Protein AF-A0A7K5R8Q4-F1 (afdb_monomer_lite)

Foldseek 3Di:
DPDPVVVVVVVVVVPPPPPQDPVRPCVVVCVVVVVVVVVVVCVVCVVVVVVVDPCPVDDPDDVVLVVCLVDPCNVVSVVVVVCCCVPPVVVVVD

pLDDT: mean 86.23, std 15.94, range [53.03, 98.69]

Secondary structure (DSSP, 8-state):
--SHHHHHHHHHHTTS-----GGGTTHHHHHHHHHHHHHHHHHHHHHHHHHH---TT--SS-HHHHHHHHSTTHHHHHHHHHHHIIIIIHHHH-

Structure (mmCIF, N/CA/C/O backbone):
data_AF-A0A7K5R8Q4-F1
#
_entry.id   AF-A0A7K5R8Q4-F1
#
loop_
_atom_site.group_PDB
_atom_site.id
_atom_site.type_symbol
_atom_site.label_atom_id
_atom_site.label_alt_id
_atom_site.label_comp_id
_atom_site.label_asym_id
_atom_site.label_entity_id
_atom_site.label_seq_id
_atom_site.pdbx_PDB_ins_code
_atom_site.Cartn_x
_atom_site.Cartn_y
_atom_site.Cartn_z
_atom_site.occupancy
_atom_site.B_iso_or_equiv
_atom_site.auth_seq_id
_atom_site.auth_comp_id
_atom_site.auth_asym_id
_atom_site.auth_atom_id
_atom_site.pdbx_PDB_model_num
ATOM 1 N N . ARG A 1 1 ? 41.634 9.058 -30.202 1.00 54.84 1 ARG A N 1
ATOM 2 C CA . ARG A 1 1 ? 41.532 7.585 -30.380 1.00 54.84 1 ARG A CA 1
ATOM 3 C C . ARG A 1 1 ? 41.702 6.949 -29.000 1.00 54.84 1 ARG A C 1
ATOM 5 O O . ARG A 1 1 ? 42.804 7.039 -28.489 1.00 54.84 1 ARG A O 1
ATOM 12 N N . GLY A 1 2 ? 40.649 6.409 -28.366 1.00 59.75 2 GLY A N 1
ATOM 13 C CA . GLY A 1 2 ? 40.830 5.659 -27.105 1.00 59.75 2 GLY A CA 1
ATOM 14 C C . GLY A 1 2 ? 39.627 5.468 -26.166 1.00 59.75 2 GLY A C 1
ATOM 15 O O . GLY A 1 2 ? 39.713 4.625 -25.287 1.00 59.75 2 GLY A O 1
ATOM 16 N N . THR A 1 3 ? 38.503 6.175 -26.325 1.00 54.34 3 THR A N 1
ATOM 17 C CA . THR A 1 3 ? 37.385 6.116 -25.348 1.00 54.34 3 THR A CA 1
ATOM 18 C C . THR A 1 3 ? 36.259 5.138 -25.702 1.00 54.34 3 THR A C 1
ATOM 20 O O . THR A 1 3 ? 35.412 4.855 -24.863 1.00 54.34 3 THR A O 1
ATOM 23 N N . ALA A 1 4 ? 36.246 4.582 -26.917 1.00 57.00 4 ALA A N 1
ATOM 24 C CA . ALA A 1 4 ? 35.179 3.680 -27.363 1.00 57.00 4 ALA A CA 1
ATOM 25 C C . ALA A 1 4 ? 35.245 2.281 -26.714 1.00 57.00 4 ALA A C 1
ATOM 27 O O . ALA A 1 4 ? 34.219 1.639 -26.514 1.00 57.00 4 ALA A O 1
ATOM 28 N N . VAL A 1 5 ? 36.447 1.822 -26.353 1.00 59.47 5 VAL A N 1
ATOM 29 C CA . VAL A 1 5 ? 36.689 0.489 -25.777 1.00 59.47 5 VAL A CA 1
ATOM 30 C C . VAL A 1 5 ? 36.095 0.322 -24.366 1.00 59.47 5 VAL A C 1
ATOM 32 O O . VAL A 1 5 ? 35.395 -0.667 -24.155 1.00 59.47 5 VAL A O 1
ATOM 35 N N . PRO A 1 6 ? 36.282 1.254 -23.404 1.00 58.41 6 PRO A N 1
ATOM 36 C CA . PRO A 1 6 ? 35.710 1.091 -22.062 1.00 58.41 6 PRO A CA 1
ATOM 37 C C . PRO A 1 6 ? 34.175 1.165 -22.041 1.00 58.41 6 PRO A C 1
ATOM 39 O O . PRO A 1 6 ? 33.545 0.472 -21.248 1.00 58.41 6 PRO A O 1
ATOM 42 N N . ILE A 1 7 ? 33.563 1.946 -22.940 1.00 61.91 7 ILE A N 1
ATOM 43 C CA . ILE A 1 7 ? 32.097 2.050 -23.052 1.00 61.91 7 ILE A CA 1
ATOM 44 C C . ILE A 1 7 ? 31.502 0.744 -23.598 1.00 61.91 7 ILE A C 1
ATOM 46 O O . ILE A 1 7 ? 30.495 0.258 -23.087 1.00 61.91 7 ILE A O 1
ATOM 50 N N . LEU A 1 8 ? 32.156 0.134 -24.590 1.00 58.78 8 LEU A N 1
ATOM 51 C CA . LEU A 1 8 ? 31.733 -1.147 -25.153 1.00 58.78 8 LEU A CA 1
ATOM 52 C C . LEU A 1 8 ? 31.855 -2.293 -24.131 1.00 58.78 8 LEU A C 1
ATOM 54 O O . LEU A 1 8 ? 31.003 -3.175 -24.095 1.00 58.78 8 LEU A O 1
ATOM 58 N N . LEU A 1 9 ? 32.869 -2.256 -23.260 1.00 57.59 9 LEU A N 1
ATOM 59 C CA . LEU A 1 9 ? 33.074 -3.264 -22.214 1.00 57.59 9 LEU A CA 1
ATOM 60 C C . LEU A 1 9 ? 32.007 -3.193 -21.103 1.00 57.59 9 LEU A C 1
ATOM 62 O O . LEU A 1 9 ? 31.548 -4.228 -20.625 1.00 57.59 9 LEU A O 1
ATOM 66 N N . LEU A 1 10 ? 31.568 -1.984 -20.732 1.00 60.12 10 LEU A N 1
ATOM 67 C CA . LEU A 1 10 ? 30.481 -1.765 -19.765 1.00 60.12 10 LEU A CA 1
ATOM 68 C C . LEU A 1 10 ? 29.121 -2.233 -20.304 1.00 60.12 10 LEU A C 1
ATOM 70 O O . LEU A 1 10 ? 28.337 -2.825 -19.565 1.00 60.12 10 LEU A O 1
ATOM 74 N N . LEU A 1 11 ? 28.861 -2.021 -21.598 1.00 58.72 11 LEU A N 1
ATOM 75 C CA . LEU A 1 11 ? 27.641 -2.497 -22.259 1.00 58.72 11 LEU A CA 1
ATOM 76 C C . LEU A 1 11 ? 27.586 -4.029 -22.343 1.00 58.72 11 LEU A C 1
ATOM 78 O O . LEU A 1 11 ? 26.513 -4.608 -22.198 1.00 58.72 11 LEU A O 1
ATOM 82 N N . LEU A 1 12 ? 28.731 -4.695 -22.518 1.00 53.88 12 LEU A N 1
ATOM 83 C CA . LEU A 1 12 ? 28.806 -6.159 -22.551 1.00 53.88 12 LEU A CA 1
ATOM 84 C C . LEU A 1 12 ? 28.588 -6.788 -21.162 1.00 53.88 12 LEU A C 1
ATOM 86 O O . LEU A 1 12 ? 27.904 -7.807 -21.067 1.00 53.88 12 LEU A O 1
ATOM 90 N N . LEU A 1 13 ? 29.071 -6.161 -20.080 1.00 53.56 13 LEU A N 1
ATOM 91 C CA . LEU A 1 13 ? 28.817 -6.624 -18.704 1.00 53.56 13 LEU A CA 1
ATOM 92 C C . LEU A 1 13 ? 27.341 -6.508 -18.281 1.00 53.56 13 LEU A C 1
ATOM 94 O O . LEU A 1 13 ? 26.892 -7.276 -17.433 1.00 53.56 13 LEU A O 1
ATOM 98 N N . GLY A 1 14 ? 26.576 -5.589 -18.879 1.00 53.03 14 GLY A N 1
ATOM 99 C CA . GLY A 1 14 ? 25.150 -5.392 -18.589 1.00 53.03 14 GLY A CA 1
ATOM 100 C C . GLY A 1 14 ? 24.208 -6.435 -19.204 1.00 53.03 14 GLY A C 1
ATOM 101 O O . GLY A 1 14 ? 23.005 -6.370 -18.970 1.00 53.03 14 GLY A O 1
ATOM 102 N N . THR A 1 15 ? 24.729 -7.383 -19.993 1.00 53.47 15 THR A N 1
ATOM 103 C CA . THR A 1 15 ? 23.924 -8.385 -20.722 1.00 53.47 15 THR A CA 1
ATOM 104 C C . THR A 1 15 ? 24.070 -9.809 -20.198 1.00 53.47 15 THR A C 1
ATOM 106 O O . THR A 1 15 ? 23.501 -10.733 -20.780 1.00 53.47 15 THR A O 1
ATOM 109 N N . ALA A 1 16 ? 24.789 -10.017 -19.088 1.00 54.56 16 ALA A N 1
ATOM 110 C CA . ALA A 1 16 ? 24.720 -11.300 -18.404 1.00 54.56 16 ALA A CA 1
ATOM 111 C C . ALA A 1 16 ? 23.263 -11.500 -17.954 1.00 54.56 16 ALA A C 1
ATOM 113 O O . ALA A 1 16 ? 22.769 -10.679 -17.176 1.00 54.56 16 ALA A O 1
ATOM 114 N N . PRO A 1 17 ? 22.546 -12.535 -18.438 1.00 57.88 17 PRO A N 1
ATOM 115 C CA . PRO A 1 17 ? 21.209 -12.801 -17.946 1.00 57.88 17 PRO A CA 1
ATOM 116 C C . PRO A 1 17 ? 21.350 -12.995 -16.443 1.00 57.88 17 PRO A C 1
ATOM 118 O O . PRO A 1 17 ? 22.100 -13.872 -16.002 1.00 57.88 17 PRO A O 1
ATOM 121 N N . ALA A 1 18 ? 20.688 -12.139 -15.659 1.00 61.69 18 ALA A N 1
ATOM 122 C CA . ALA A 1 18 ? 20.549 -12.362 -14.233 1.00 61.69 18 ALA A CA 1
ATOM 123 C C . ALA A 1 18 ? 20.065 -13.804 -14.096 1.00 61.69 18 ALA A C 1
ATOM 125 O O . ALA A 1 18 ? 19.006 -14.153 -14.621 1.00 61.69 18 ALA A O 1
ATOM 126 N N . ARG A 1 19 ? 20.913 -14.676 -13.540 1.00 61.31 19 ARG A N 1
ATOM 127 C CA . ARG A 1 19 ? 20.638 -16.108 -13.502 1.00 61.31 19 ARG A CA 1
ATOM 128 C C . ARG A 1 19 ? 19.426 -16.264 -12.601 1.00 61.31 19 ARG A C 1
ATOM 130 O O . ARG A 1 19 ? 19.563 -16.169 -11.385 1.00 61.31 19 ARG A O 1
ATOM 137 N N . ALA A 1 20 ? 18.249 -16.386 -13.215 1.00 63.09 20 ALA A N 1
ATOM 138 C CA . ALA A 1 20 ? 16.993 -16.454 -12.497 1.00 63.09 20 ALA A CA 1
ATOM 139 C C . ALA A 1 20 ? 17.121 -17.595 -11.495 1.00 63.09 20 ALA A C 1
ATOM 141 O O . ALA A 1 20 ? 17.429 -18.731 -11.871 1.00 63.09 20 ALA A O 1
ATOM 142 N N . GLN A 1 21 ? 16.970 -17.277 -10.210 1.00 73.31 21 GLN A N 1
ATOM 143 C CA . GLN A 1 21 ? 16.909 -18.329 -9.215 1.00 73.31 21 GLN A CA 1
ATOM 144 C C . GLN A 1 21 ? 15.723 -19.237 -9.568 1.00 73.31 21 GLN A C 1
ATOM 146 O O . GLN A 1 21 ? 14.725 -18.744 -10.096 1.00 73.31 21 GLN A O 1
ATOM 151 N N . PRO A 1 22 ? 15.794 -20.552 -9.303 1.00 72.75 22 PRO A N 1
ATOM 152 C CA . PRO A 1 22 ? 14.696 -21.468 -9.612 1.00 72.75 22 PRO A CA 1
ATOM 153 C C . PRO A 1 22 ? 13.343 -21.012 -9.037 1.00 72.75 22 PRO A C 1
ATOM 155 O O . PRO A 1 22 ? 12.305 -21.232 -9.652 1.00 72.75 22 PRO A O 1
ATOM 158 N N . SER A 1 23 ? 13.362 -20.303 -7.901 1.00 74.00 23 SER A N 1
ATOM 159 C CA . SER A 1 23 ? 12.203 -19.662 -7.263 1.00 74.00 23 SER A CA 1
ATOM 160 C C . SER A 1 23 ? 11.572 -18.521 -8.075 1.00 74.00 23 SER A C 1
ATOM 162 O O . SER A 1 23 ? 10.418 -18.173 -7.842 1.00 74.00 23 SER A O 1
ATOM 164 N N . CYS A 1 24 ? 12.299 -17.938 -9.027 1.00 78.94 24 CYS A N 1
ATOM 165 C CA . CYS A 1 24 ? 11.869 -16.798 -9.833 1.00 78.94 24 CYS A CA 1
ATOM 166 C C . CYS A 1 24 ? 11.311 -17.192 -11.209 1.00 78.94 24 CYS A C 1
ATOM 168 O O . CYS A 1 24 ? 10.766 -16.328 -11.891 1.00 78.94 24 CYS A O 1
ATOM 170 N N . LEU A 1 25 ? 11.429 -18.462 -11.625 1.00 80.75 25 LEU A N 1
ATOM 171 C CA . LEU A 1 25 ? 11.088 -18.916 -12.986 1.00 80.75 25 LEU A CA 1
ATOM 172 C C . LEU A 1 25 ? 9.629 -18.659 -13.392 1.00 80.75 25 LEU A C 1
ATOM 174 O O . LEU A 1 25 ? 9.355 -18.531 -14.578 1.00 80.75 25 LEU A O 1
ATOM 178 N N . HIS A 1 26 ? 8.724 -18.571 -12.417 1.00 83.44 26 HIS A N 1
ATOM 179 C CA . HIS A 1 26 ? 7.298 -18.298 -12.631 1.00 83.44 26 HIS A CA 1
ATOM 180 C C . HIS A 1 26 ? 6.815 -17.052 -11.886 1.00 83.44 26 HIS A C 1
ATOM 182 O O . HIS A 1 26 ? 5.620 -16.851 -11.681 1.00 83.44 26 HIS A O 1
ATOM 188 N N . PHE A 1 27 ? 7.743 -16.246 -11.370 1.00 82.31 27 PHE A N 1
ATOM 189 C CA . PHE A 1 27 ? 7.380 -15.131 -10.508 1.00 82.31 27 PHE A CA 1
ATOM 190 C C . PHE A 1 27 ? 6.490 -14.099 -11.222 1.00 82.31 27 PHE A C 1
ATOM 192 O O . PHE A 1 27 ? 5.465 -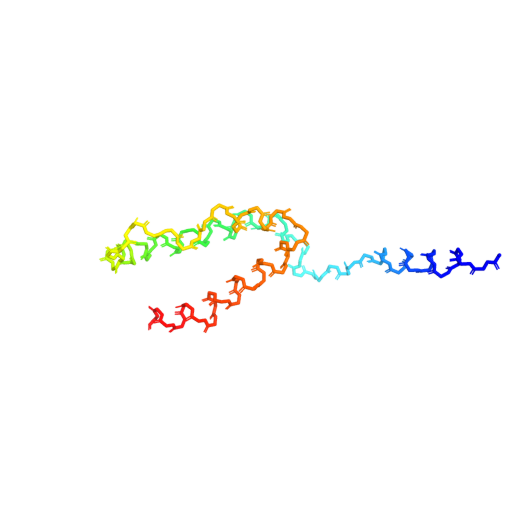13.740 -10.640 1.00 82.31 27 PHE A O 1
ATOM 199 N N . PRO A 1 28 ? 6.785 -13.663 -12.466 1.00 87.62 28 PRO A N 1
ATOM 200 C CA . PRO A 1 28 ? 5.921 -12.722 -13.178 1.00 87.62 28 PRO A CA 1
ATOM 201 C C . PRO A 1 28 ? 4.485 -13.230 -13.363 1.00 87.62 28 PRO A C 1
ATOM 203 O O . PRO A 1 28 ? 3.538 -12.463 -13.200 1.00 87.62 28 PRO A O 1
ATOM 206 N N . GLU A 1 29 ? 4.304 -14.519 -13.645 1.00 90.62 29 GLU A N 1
ATOM 207 C CA . GLU A 1 29 ? 2.994 -15.154 -13.822 1.00 90.62 29 GLU A CA 1
ATOM 208 C C . GLU A 1 29 ? 2.232 -15.287 -12.498 1.00 90.62 29 GLU A C 1
ATOM 210 O O . GLU A 1 29 ? 1.001 -15.263 -12.473 1.00 90.62 29 GLU A O 1
ATOM 215 N N . LEU A 1 30 ? 2.957 -15.405 -11.385 1.00 91.19 30 LEU A N 1
ATOM 216 C CA . LEU A 1 30 ? 2.386 -15.497 -10.042 1.00 91.19 30 LEU A CA 1
ATOM 217 C C . LEU A 1 30 ? 2.034 -14.128 -9.445 1.00 91.19 30 LEU A C 1
ATOM 219 O O . LEU A 1 30 ? 1.188 -14.070 -8.547 1.00 91.19 30 LEU A O 1
ATOM 223 N N . LEU A 1 31 ? 2.635 -13.034 -9.929 1.00 90.94 31 LEU A N 1
ATOM 224 C CA . LEU A 1 31 ? 2.425 -11.681 -9.398 1.00 90.94 31 LEU A CA 1
ATOM 225 C C . LEU A 1 31 ? 0.939 -11.288 -9.293 1.00 90.94 31 LEU A C 1
ATOM 227 O O . LEU A 1 31 ? 0.539 -10.843 -8.214 1.00 90.94 31 LEU A O 1
ATOM 231 N N . PRO A 1 32 ? 0.080 -11.475 -10.320 1.00 95.94 32 PRO A N 1
ATOM 232 C CA . PRO A 1 32 ? -1.340 -11.141 -10.206 1.00 95.94 32 PRO A CA 1
ATOM 233 C C . PRO A 1 32 ? -2.044 -11.891 -9.070 1.00 95.94 32 PRO A C 1
ATOM 235 O O . PRO A 1 32 ? -2.815 -11.293 -8.317 1.00 95.94 32 PRO A O 1
ATOM 238 N N . THR A 1 33 ? -1.745 -13.182 -8.902 1.00 95.50 33 THR A N 1
ATOM 239 C CA . THR A 1 33 ? -2.302 -14.000 -7.817 1.00 95.50 33 THR A CA 1
ATOM 240 C C . THR A 1 33 ? -1.811 -13.521 -6.456 1.00 95.50 33 THR A C 1
ATOM 242 O O . THR A 1 33 ? -2.622 -13.361 -5.547 1.00 95.50 33 THR A O 1
ATOM 245 N N . LYS A 1 34 ? -0.521 -13.196 -6.312 1.00 94.56 34 LYS A N 1
ATOM 246 C CA . LYS A 1 34 ? 0.025 -12.651 -5.057 1.00 94.56 34 LYS A CA 1
ATOM 247 C C . LYS A 1 34 ? -0.574 -11.301 -4.686 1.00 94.56 34 LYS A C 1
ATOM 2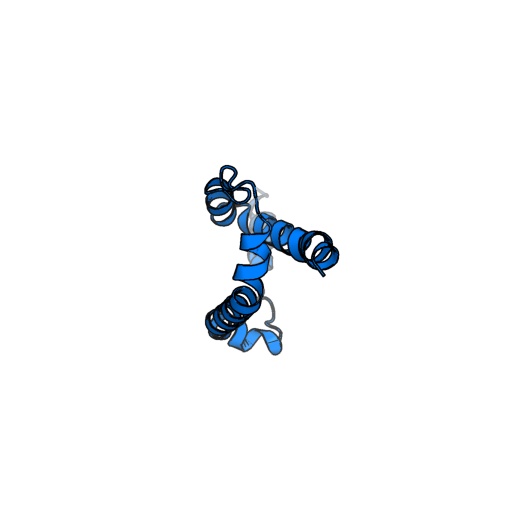49 O O . LYS A 1 34 ? -0.938 -11.087 -3.533 1.00 94.56 34 LYS A O 1
ATOM 254 N N . LEU A 1 35 ? -0.788 -10.424 -5.662 1.00 97.00 35 LEU A N 1
ATOM 255 C CA . LEU A 1 35 ? -1.483 -9.159 -5.430 1.00 97.00 35 LEU A CA 1
ATOM 256 C C . LEU A 1 35 ? -2.965 -9.366 -5.072 1.00 97.00 35 LEU A C 1
ATOM 258 O O . LEU A 1 35 ? -3.542 -8.541 -4.365 1.00 97.00 35 LEU A O 1
ATOM 262 N N . LYS A 1 36 ? -3.612 -10.431 -5.559 1.00 98.12 36 LYS A N 1
ATOM 263 C CA . LYS A 1 36 ? -4.977 -10.791 -5.145 1.00 98.12 36 LYS A CA 1
ATOM 264 C C . LYS A 1 36 ? -5.005 -11.285 -3.699 1.00 98.12 36 LYS A C 1
ATOM 266 O O . LYS A 1 36 ? -5.843 -10.820 -2.935 1.00 98.12 36 LYS A O 1
ATOM 271 N N . GLU A 1 37 ? -4.095 -12.182 -3.323 1.00 98.19 37 GLU A N 1
ATOM 272 C CA . GLU A 1 37 ? -3.951 -12.668 -1.942 1.00 98.19 37 GLU A CA 1
ATOM 273 C C . GLU A 1 37 ? -3.748 -11.500 -0.963 1.00 98.19 37 GLU A C 1
ATOM 275 O O . GLU A 1 37 ? -4.447 -11.420 0.045 1.00 98.19 37 GLU A O 1
ATOM 280 N N . LEU A 1 38 ? -2.866 -10.549 -1.298 1.00 97.88 38 LEU A N 1
ATOM 281 C CA . LEU A 1 38 ? -2.613 -9.365 -0.471 1.00 97.88 38 LEU A CA 1
ATOM 282 C C . LEU A 1 38 ? -3.865 -8.493 -0.293 1.00 97.88 38 LEU A C 1
ATOM 284 O O . LEU A 1 38 ? -4.153 -8.055 0.817 1.00 97.88 38 LEU A O 1
ATOM 288 N N . ARG A 1 39 ? -4.643 -8.275 -1.363 1.00 98.44 39 ARG A N 1
ATOM 289 C CA . ARG A 1 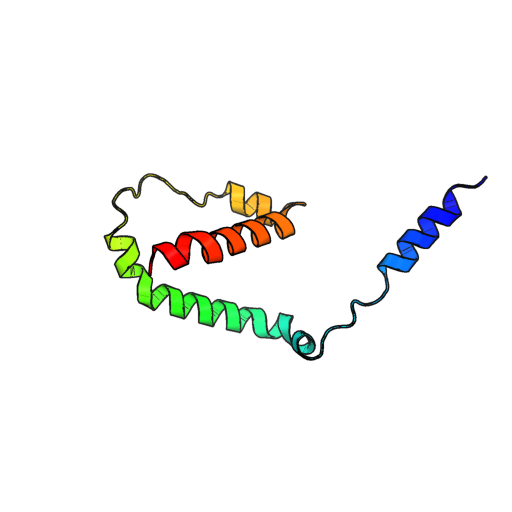39 ? -5.906 -7.520 -1.280 1.00 98.44 39 ARG A CA 1
ATOM 290 C C . ARG A 1 39 ? -6.924 -8.211 -0.384 1.00 98.44 39 ARG A C 1
ATOM 292 O O . ARG A 1 39 ? -7.531 -7.548 0.441 1.00 98.44 39 ARG A O 1
ATOM 299 N N . LEU A 1 40 ? -7.076 -9.530 -0.508 1.00 98.69 40 LEU A N 1
ATOM 300 C CA . LEU A 1 40 ? -7.980 -10.290 0.359 1.00 98.69 40 LEU A CA 1
ATOM 301 C C . LEU A 1 40 ? -7.577 -10.171 1.832 1.00 98.69 40 LEU A C 1
ATOM 303 O O . LEU A 1 40 ? -8.446 -10.022 2.681 1.00 98.69 40 LEU A O 1
ATOM 307 N N . LYS A 1 41 ? -6.273 -10.170 2.129 1.00 98.06 41 LYS A N 1
ATOM 308 C CA . LYS A 1 41 ? -5.780 -9.961 3.495 1.00 98.06 41 LYS A CA 1
ATOM 309 C C . LYS A 1 41 ? -6.017 -8.549 4.017 1.00 98.06 41 LYS A C 1
ATOM 311 O O . LYS A 1 41 ? -6.351 -8.396 5.183 1.00 98.06 41 LYS A O 1
ATOM 316 N N . PHE A 1 42 ? -5.897 -7.531 3.168 1.00 97.69 42 PHE A N 1
ATOM 317 C CA . PHE A 1 42 ? -6.257 -6.166 3.547 1.00 97.69 42 PHE A CA 1
ATOM 318 C C . PHE A 1 42 ? -7.756 -6.027 3.861 1.00 97.69 42 PHE A C 1
ATOM 320 O O . PHE A 1 42 ? -8.111 -5.378 4.841 1.00 97.69 42 PHE A O 1
ATOM 327 N N . GLU A 1 43 ? -8.636 -6.676 3.091 1.00 98.44 43 GLU A N 1
ATOM 328 C CA . GLU A 1 43 ? -10.086 -6.639 3.345 1.00 98.44 43 GLU A CA 1
ATOM 329 C C . GLU A 1 43 ? -10.464 -7.173 4.738 1.00 98.44 43 GLU A C 1
ATOM 331 O O . GLU A 1 43 ? -11.411 -6.670 5.333 1.00 98.44 43 GLU A O 1
ATOM 336 N N . GLU A 1 44 ? -9.707 -8.127 5.294 1.00 98.06 44 GLU A N 1
ATOM 337 C CA . GLU A 1 44 ? -9.938 -8.664 6.649 1.00 98.06 44 GLU A CA 1
ATOM 338 C C . GLU A 1 44 ? -9.765 -7.605 7.758 1.00 98.06 44 GLU A C 1
ATOM 340 O O . GLU A 1 44 ? -10.362 -7.739 8.825 1.00 98.06 44 GLU A O 1
ATOM 345 N N . ILE A 1 45 ? -8.967 -6.556 7.523 1.00 96.69 45 ILE A N 1
ATOM 346 C CA . ILE A 1 45 ? -8.621 -5.526 8.523 1.00 96.69 45 ILE A CA 1
ATOM 347 C C . ILE A 1 45 ? -9.112 -4.117 8.161 1.00 96.69 45 ILE A C 1
ATOM 349 O O . ILE A 1 45 ? -9.048 -3.209 8.991 1.00 96.69 45 ILE A O 1
ATOM 35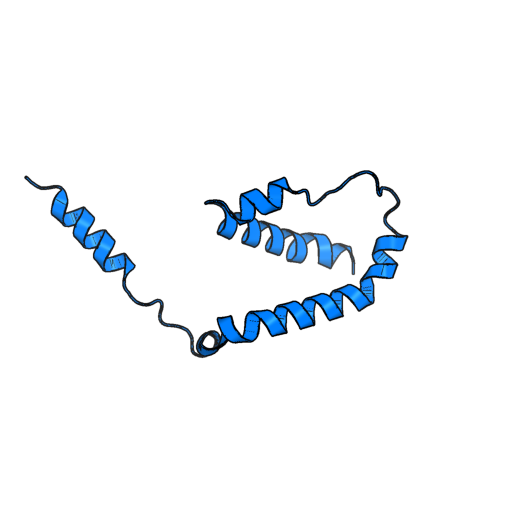3 N N . LYS A 1 46 ? -9.596 -3.923 6.930 1.00 97.44 46 LYS A N 1
ATOM 354 C CA . LYS A 1 46 ? -9.960 -2.620 6.359 1.00 97.44 46 LYS A CA 1
ATOM 355 C C . LYS A 1 46 ? -10.926 -1.837 7.248 1.00 97.44 46 LYS A C 1
ATOM 357 O O . LYS A 1 46 ? -10.639 -0.694 7.590 1.00 97.44 46 LYS A O 1
ATOM 362 N N . ASP A 1 47 ? -12.035 -2.458 7.643 1.00 97.25 47 ASP A N 1
ATOM 363 C CA . ASP A 1 47 ? -13.100 -1.773 8.385 1.00 97.25 47 ASP A CA 1
ATOM 364 C C . ASP A 1 47 ? -12.619 -1.307 9.768 1.00 97.25 47 ASP A C 1
ATOM 366 O O . ASP A 1 47 ? -12.989 -0.225 10.223 1.00 97.25 47 ASP A O 1
ATOM 370 N N . TYR A 1 48 ? -11.741 -2.084 10.415 1.00 96.19 48 TYR A N 1
ATOM 371 C CA . TYR A 1 48 ? -11.139 -1.694 11.688 1.00 96.19 48 TYR A CA 1
ATOM 372 C C . TYR A 1 48 ? -10.324 -0.409 11.527 1.00 96.19 48 TYR A C 1
ATOM 374 O O . TYR A 1 48 ? -10.615 0.574 12.203 1.00 96.19 48 TYR A O 1
ATOM 382 N N . PHE A 1 49 ? -9.355 -0.380 10.610 1.00 95.31 49 PHE A N 1
ATOM 383 C CA . PHE A 1 49 ? -8.489 0.790 10.445 1.00 95.31 49 PHE A CA 1
ATOM 384 C C . PHE A 1 49 ? -9.238 2.012 9.900 1.00 95.31 49 PHE A C 1
ATOM 386 O O . PHE A 1 49 ? -8.984 3.116 10.367 1.00 95.31 49 PHE A O 1
ATOM 393 N N . GLN A 1 50 ? -10.223 1.830 9.014 1.00 94.81 50 GLN A N 1
ATOM 394 C CA . GLN A 1 50 ? -11.080 2.931 8.555 1.00 94.81 50 GLN A CA 1
ATOM 395 C C . GLN A 1 50 ? -11.939 3.516 9.681 1.00 94.81 50 GLN A C 1
ATOM 397 O O . GLN A 1 50 ? -12.169 4.716 9.708 1.00 94.81 50 GLN A O 1
ATOM 402 N N . SER A 1 51 ? -12.384 2.698 10.642 1.00 95.94 51 SER A N 1
ATOM 403 C CA . SER A 1 51 ? -13.125 3.193 11.813 1.00 95.94 51 SER A CA 1
ATOM 404 C C . SER A 1 51 ? -12.262 3.943 12.835 1.00 95.94 51 SER A C 1
ATOM 406 O O . SER A 1 51 ? -12.804 4.547 13.758 1.00 95.94 51 SER A O 1
ATOM 408 N N . LYS A 1 52 ? -10.931 3.848 12.718 1.00 95.56 52 LYS A N 1
ATOM 409 C CA . LYS A 1 52 ? -9.950 4.515 13.589 1.00 95.56 52 LYS A CA 1
ATOM 410 C C . LYS A 1 52 ? -9.346 5.769 12.963 1.00 95.56 52 LYS A C 1
ATOM 412 O O . LYS A 1 52 ? -8.631 6.486 13.656 1.00 95.56 52 LYS A O 1
ATOM 417 N N . ASP A 1 53 ? -9.588 5.993 11.676 1.00 95.00 53 ASP A N 1
ATOM 418 C CA . ASP A 1 53 ? -9.092 7.150 10.947 1.00 95.00 53 ASP A CA 1
ATOM 419 C C . ASP A 1 53 ? -10.116 8.289 11.016 1.00 95.00 53 ASP A C 1
ATOM 421 O O . ASP A 1 53 ? -11.114 8.304 10.293 1.00 95.00 53 ASP A O 1
ATOM 425 N N . ASP A 1 54 ? -9.874 9.227 11.931 1.00 93.31 54 ASP A N 1
ATOM 426 C CA . ASP A 1 54 ? -10.758 10.370 12.169 1.00 93.31 54 ASP A CA 1
ATOM 427 C C . ASP A 1 54 ? -10.474 11.552 11.217 1.00 93.31 54 ASP A C 1
ATOM 429 O O . ASP A 1 54 ? -11.261 12.503 11.175 1.00 93.31 54 ASP A O 1
ATOM 433 N N . ASP A 1 55 ? -9.382 11.515 10.439 1.00 91.00 55 ASP A N 1
ATOM 434 C CA . ASP A 1 55 ? -8.977 12.604 9.538 1.00 91.00 55 ASP A CA 1
ATOM 435 C C . ASP A 1 55 ? -8.987 12.185 8.064 1.00 91.00 55 ASP A C 1
ATOM 437 O O . ASP A 1 55 ? -7.970 12.083 7.378 1.00 91.00 55 ASP A O 1
ATOM 441 N N . LEU A 1 56 ? -10.202 12.045 7.537 1.00 87.88 56 LEU A N 1
ATOM 442 C CA . LEU A 1 56 ? -10.442 11.715 6.130 1.00 87.88 56 LEU A CA 1
ATOM 443 C C . LEU A 1 56 ? -10.138 12.874 5.162 1.00 87.88 56 LEU A C 1
ATOM 445 O O . LEU A 1 56 ? -10.340 12.735 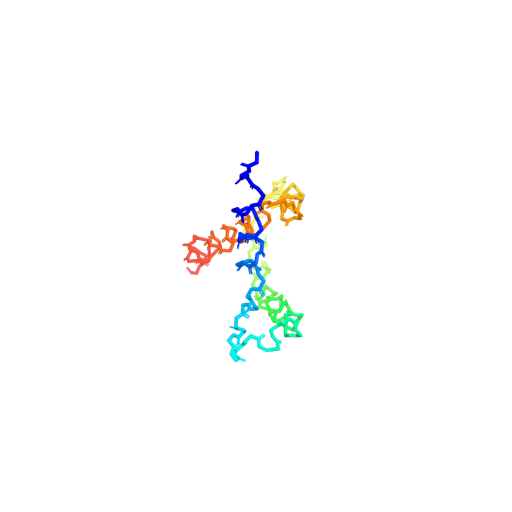3.953 1.00 87.88 56 LEU A O 1
ATOM 449 N N . SER A 1 57 ? -9.714 14.037 5.670 1.00 91.81 57 SER A N 1
ATOM 450 C CA . SER A 1 57 ? -9.391 15.203 4.841 1.00 91.81 57 SER A CA 1
ATOM 451 C C . SER A 1 57 ? -7.969 15.157 4.284 1.00 91.81 57 SER A C 1
ATOM 453 O O . SER A 1 57 ? -7.671 15.827 3.290 1.00 91.81 57 SER A O 1
ATOM 455 N N . ILE A 1 58 ? -7.102 14.342 4.890 1.00 92.06 58 ILE A N 1
ATOM 456 C CA . ILE A 1 58 ? -5.700 14.205 4.515 1.00 92.06 58 ILE A CA 1
ATOM 457 C C . ILE A 1 58 ? -5.498 12.893 3.763 1.00 92.06 58 ILE A C 1
ATOM 459 O O . ILE A 1 58 ? -5.720 11.802 4.275 1.00 92.06 58 ILE A O 1
ATOM 463 N N . GLN A 1 59 ? -4.984 12.990 2.540 1.00 93.81 59 GLN A N 1
ATOM 464 C CA . GLN A 1 59 ? -4.521 11.827 1.796 1.00 93.81 59 GLN A CA 1
ATOM 465 C C . GLN A 1 59 ? -3.011 11.659 1.988 1.00 93.81 59 GLN A C 1
ATOM 467 O O . GLN A 1 59 ? -2.225 12.371 1.365 1.00 93.81 59 GLN A O 1
ATOM 472 N N . LEU A 1 60 ? -2.601 10.692 2.816 1.00 93.81 60 LEU A N 1
ATOM 473 C CA . LEU A 1 60 ? -1.178 10.418 3.060 1.00 93.81 60 LEU A CA 1
ATOM 474 C C . LEU A 1 60 ? -0.457 9.909 1.799 1.00 93.81 60 LEU A C 1
ATOM 476 O O . LEU A 1 60 ? 0.638 10.362 1.478 1.00 93.81 60 LEU A O 1
ATOM 480 N N . LEU A 1 61 ? -1.081 8.981 1.065 1.00 95.12 61 LEU A N 1
ATOM 481 C CA . LEU A 1 61 ? -0.549 8.448 -0.194 1.00 95.12 61 LEU A CA 1
ATOM 482 C C . LEU A 1 61 ? -1.202 9.158 -1.384 1.00 95.12 61 LEU A C 1
ATOM 484 O O . LEU A 1 61 ? -2.273 8.751 -1.842 1.00 95.12 61 LEU A O 1
ATOM 488 N N . SER A 1 62 ? -0.579 10.236 -1.862 1.00 94.06 62 SER A N 1
ATOM 489 C CA . SER A 1 62 ? -1.102 11.082 -2.944 1.00 94.06 62 SER A CA 1
ATOM 490 C C . SER A 1 62 ? -0.793 10.543 -4.351 1.00 94.06 62 SER A C 1
ATOM 492 O O . SER A 1 62 ? -0.042 9.581 -4.534 1.00 94.06 62 SER A O 1
ATOM 494 N N . SER A 1 63 ? -1.357 11.189 -5.380 1.00 95.31 63 SER A N 1
ATOM 495 C CA . SER A 1 63 ? -1.058 10.888 -6.789 1.00 95.31 63 SER A CA 1
ATOM 496 C C . SER A 1 63 ? 0.410 11.097 -7.160 1.00 95.31 63 SER A C 1
ATOM 498 O O . SER A 1 63 ? 0.903 10.438 -8.073 1.00 95.31 63 SER A O 1
ATOM 500 N N . ASP A 1 64 ? 1.115 11.977 -6.451 1.00 95.50 64 ASP A N 1
ATOM 501 C CA . ASP A 1 64 ? 2.509 12.305 -6.753 1.00 95.50 64 ASP A CA 1
ATOM 502 C C . ASP A 1 64 ? 3.421 11.099 -6.508 1.00 95.50 64 ASP A C 1
ATOM 504 O O . ASP A 1 64 ? 4.309 10.818 -7.314 1.00 95.50 64 ASP A O 1
ATOM 508 N N . LEU A 1 65 ? 3.130 10.310 -5.466 1.00 96.06 65 LEU A N 1
ATOM 509 C CA . LEU A 1 65 ? 3.842 9.063 -5.190 1.00 96.06 65 LEU A CA 1
ATOM 510 C C . LEU A 1 65 ? 3.692 8.061 -6.345 1.00 96.06 65 LEU A C 1
ATOM 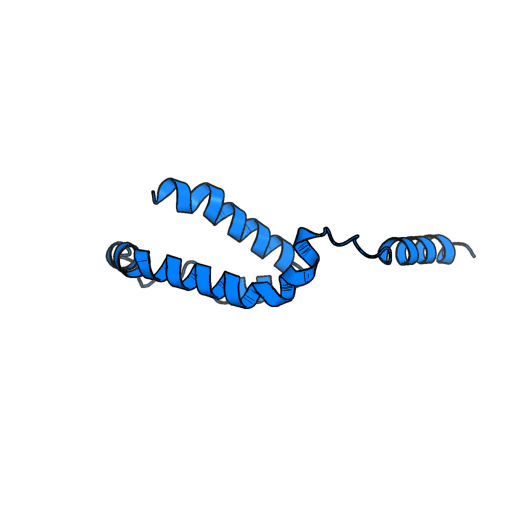512 O O . LEU A 1 65 ? 4.651 7.386 -6.713 1.00 96.06 65 LEU A O 1
ATOM 516 N N . LEU A 1 66 ? 2.506 7.969 -6.955 1.00 96.75 66 LEU A N 1
ATOM 517 C CA . LEU A 1 66 ? 2.288 7.089 -8.106 1.00 96.75 66 LEU A CA 1
ATOM 518 C C . LEU A 1 66 ? 3.121 7.526 -9.318 1.00 96.75 66 LEU A C 1
ATOM 520 O O . LEU A 1 66 ? 3.665 6.677 -10.028 1.00 96.75 66 LEU A O 1
ATOM 524 N N . GLU A 1 67 ? 3.228 8.829 -9.563 1.00 97.69 67 GLU A N 1
ATOM 525 C CA . GLU A 1 67 ? 4.056 9.351 -10.651 1.00 97.69 67 GLU A CA 1
ATOM 526 C C . GLU A 1 67 ? 5.551 9.135 -10.381 1.00 97.69 67 GLU A C 1
ATOM 528 O O . GLU A 1 67 ? 6.299 8.793 -11.301 1.00 97.69 67 GLU A O 1
ATOM 533 N N . GLU A 1 68 ? 5.985 9.202 -9.122 1.00 97.12 68 GLU A N 1
ATOM 534 C CA . GLU A 1 68 ? 7.348 8.833 -8.733 1.00 97.12 68 GLU A CA 1
ATOM 535 C C . GLU A 1 68 ? 7.631 7.341 -8.972 1.00 97.12 68 GLU A C 1
ATOM 537 O O . GLU A 1 68 ? 8.657 6.993 -9.567 1.00 97.12 68 GLU A O 1
ATOM 542 N N . ILE A 1 69 ? 6.683 6.466 -8.611 1.00 97.50 69 ILE A N 1
ATOM 543 C CA . ILE A 1 69 ? 6.755 5.013 -8.842 1.00 97.50 69 ILE A CA 1
ATOM 544 C C . ILE A 1 69 ? 6.873 4.678 -10.337 1.00 97.50 69 ILE A C 1
ATOM 546 O O . ILE A 1 69 ? 7.563 3.728 -10.706 1.00 97.50 69 ILE A O 1
ATOM 550 N N . LYS A 1 70 ? 6.228 5.443 -11.222 1.00 97.69 70 LYS A N 1
ATOM 551 C CA . LYS A 1 70 ? 6.360 5.270 -12.683 1.00 97.69 70 LYS A CA 1
ATOM 552 C C . LYS A 1 70 ? 7.649 5.877 -13.241 1.00 97.69 70 LYS A C 1
ATOM 554 O O . LYS A 1 70 ? 8.048 5.558 -14.362 1.00 97.69 70 LYS A O 1
ATOM 559 N N . GLY A 1 71 ? 8.268 6.788 -12.497 1.00 96.44 71 GLY A N 1
ATOM 560 C CA . GLY A 1 71 ? 9.450 7.531 -12.899 1.00 96.44 71 GLY A CA 1
ATOM 561 C C . GLY A 1 71 ? 10.753 6.746 -12.755 1.00 96.44 71 GLY A C 1
ATOM 562 O O . GLY A 1 71 ? 10.803 5.570 -12.401 1.00 96.44 71 GLY A O 1
ATOM 563 N N . ARG A 1 72 ? 11.872 7.438 -13.000 1.00 97.00 72 ARG A N 1
ATOM 564 C CA . ARG A 1 72 ? 13.223 6.846 -12.927 1.00 97.00 72 ARG A CA 1
ATOM 565 C C . ARG A 1 72 ? 13.604 6.342 -11.533 1.00 97.00 72 ARG A C 1
ATOM 567 O O . ARG A 1 72 ? 14.508 5.521 -11.424 1.00 97.00 72 ARG A O 1
ATOM 574 N N . LEU A 1 73 ? 12.961 6.863 -10.490 1.00 96.31 73 LEU A N 1
ATOM 575 C CA . LEU A 1 73 ? 13.222 6.483 -9.104 1.00 96.31 73 LEU A CA 1
ATOM 576 C C . LEU A 1 73 ? 12.300 5.366 -8.611 1.00 96.31 73 LEU A C 1
ATOM 578 O O . LEU A 1 73 ? 12.511 4.877 -7.509 1.00 96.31 73 LEU A O 1
ATOM 582 N N . GLY A 1 74 ? 11.366 4.882 -9.433 1.00 97.06 74 GLY A N 1
ATOM 583 C CA . GLY A 1 74 ? 10.292 4.011 -8.968 1.00 97.06 74 GLY A CA 1
ATOM 584 C C . GLY A 1 74 ? 10.731 2.734 -8.259 1.00 97.06 74 GLY A C 1
ATOM 585 O O . GLY A 1 74 ? 10.117 2.341 -7.273 1.00 97.06 74 GLY A O 1
ATOM 586 N N . CYS A 1 75 ? 11.836 2.113 -8.685 1.00 97.38 75 CYS A N 1
ATOM 587 C CA . CYS A 1 75 ? 12.385 0.952 -7.976 1.00 97.38 75 CYS A CA 1
ATOM 588 C C . CYS A 1 75 ? 12.803 1.298 -6.537 1.00 97.38 75 CYS A C 1
ATOM 590 O O . CYS A 1 75 ? 12.571 0.505 -5.626 1.00 97.38 75 CYS A O 1
ATOM 592 N N . ARG A 1 76 ? 13.419 2.469 -6.332 1.00 97.44 76 ARG A N 1
ATOM 593 C CA . ARG A 1 76 ? 13.796 2.956 -5.004 1.00 97.44 76 ARG A CA 1
ATOM 594 C C . ARG A 1 76 ? 12.549 3.325 -4.209 1.00 97.44 76 ARG A C 1
ATOM 596 O O . ARG A 1 76 ? 12.403 2.821 -3.106 1.00 97.44 76 ARG A O 1
ATOM 603 N N . SER A 1 77 ? 11.639 4.103 -4.791 1.00 97.50 77 SER A N 1
ATOM 604 C CA . SER A 1 77 ? 10.426 4.566 -4.112 1.00 97.50 77 SER A CA 1
ATOM 605 C C . SER A 1 77 ? 9.563 3.395 -3.633 1.00 97.50 77 SER A C 1
ATOM 607 O O . SER A 1 77 ? 9.121 3.380 -2.490 1.00 97.50 77 SER A O 1
ATOM 609 N N . VAL A 1 78 ? 9.382 2.350 -4.454 1.00 97.62 78 VAL A N 1
ATOM 610 C CA . VAL A 1 78 ? 8.678 1.126 -4.029 1.00 97.62 78 VAL A CA 1
ATOM 611 C C . VAL A 1 78 ? 9.436 0.404 -2.913 1.00 97.62 78 VAL A C 1
ATOM 613 O O . VAL A 1 78 ? 8.808 -0.053 -1.962 1.00 97.62 78 VAL A O 1
ATOM 616 N N . SER A 1 79 ? 10.765 0.298 -3.002 1.00 98.06 79 SER A N 1
ATOM 617 C CA . SER A 1 79 ? 11.576 -0.356 -1.966 1.00 98.06 79 SER A CA 1
ATOM 618 C C . SER A 1 79 ? 11.491 0.371 -0.622 1.00 98.06 79 SER A C 1
ATOM 620 O O . SER A 1 79 ? 11.345 -0.282 0.406 1.00 98.06 79 SER A O 1
ATOM 622 N N . GLU A 1 80 ? 11.569 1.701 -0.628 1.00 97.56 80 GLU A N 1
ATOM 623 C CA . GLU A 1 80 ? 11.469 2.540 0.572 1.00 97.56 80 GLU A CA 1
ATOM 624 C C . GLU A 1 80 ? 10.062 2.464 1.174 1.00 97.56 80 GLU A C 1
ATOM 626 O O . GLU A 1 80 ? 9.925 2.228 2.371 1.00 97.56 80 GLU A O 1
ATOM 631 N N . MET A 1 81 ? 9.016 2.541 0.345 1.00 97.44 81 MET A N 1
ATOM 632 C CA . MET A 1 81 ? 7.628 2.384 0.791 1.00 97.44 81 MET A CA 1
ATOM 633 C C . MET A 1 81 ? 7.369 1.017 1.432 1.00 97.44 81 MET A C 1
ATOM 635 O O . MET A 1 81 ? 6.732 0.938 2.481 1.00 97.44 81 MET A O 1
ATOM 639 N N . MET A 1 82 ? 7.854 -0.068 0.824 1.00 97.56 82 MET A N 1
ATOM 640 C CA . MET A 1 82 ? 7.698 -1.411 1.394 1.00 97.56 82 MET A CA 1
ATOM 641 C C . MET A 1 82 ? 8.464 -1.549 2.713 1.00 97.56 82 MET A C 1
ATOM 643 O O . MET A 1 82 ? 7.916 -2.107 3.661 1.00 97.56 82 MET A O 1
ATOM 647 N N . GLY A 1 83 ? 9.682 -1.001 2.796 1.00 98.12 83 GLY A N 1
ATOM 648 C CA . GLY A 1 83 ? 10.466 -0.949 4.033 1.00 98.12 83 GLY A CA 1
ATOM 649 C C . GLY A 1 83 ? 9.723 -0.219 5.151 1.00 98.12 83 GLY A C 1
ATOM 650 O O . GLY A 1 83 ? 9.498 -0.799 6.207 1.00 98.12 83 GLY A O 1
ATOM 651 N N . PHE A 1 84 ? 9.226 0.990 4.881 1.00 97.75 84 PHE A N 1
ATOM 652 C CA . PHE A 1 84 ? 8.441 1.779 5.836 1.00 97.75 84 PHE A CA 1
ATOM 653 C C . PHE A 1 84 ? 7.223 1.012 6.374 1.00 97.75 84 PHE A C 1
ATOM 655 O O . PHE A 1 84 ? 7.005 0.935 7.583 1.00 97.75 84 PHE A O 1
ATOM 662 N N . TYR A 1 85 ? 6.438 0.375 5.497 1.00 97.38 85 TYR A N 1
ATOM 663 C CA . TYR A 1 85 ? 5.283 -0.404 5.948 1.00 97.38 85 TYR A CA 1
ATOM 664 C C . TYR A 1 85 ? 5.678 -1.619 6.794 1.00 97.38 85 TYR A C 1
ATOM 666 O O . TYR A 1 85 ? 5.006 -1.916 7.783 1.00 97.38 85 TYR A O 1
ATOM 674 N N . MET A 1 86 ? 6.739 -2.332 6.415 1.00 97.94 86 MET A N 1
ATOM 675 C CA . MET A 1 86 ? 7.176 -3.546 7.109 1.00 97.94 86 MET A CA 1
ATOM 676 C C . MET A 1 86 ? 7.874 -3.267 8.442 1.00 97.94 86 MET A C 1
ATOM 678 O O . MET A 1 86 ? 7.729 -4.064 9.367 1.00 97.94 86 MET A O 1
ATOM 682 N N . GLU A 1 87 ? 8.630 -2.178 8.538 1.00 97.88 87 GLU A N 1
ATOM 683 C CA . GLU A 1 87 ? 9.486 -1.873 9.689 1.00 97.88 87 GLU A CA 1
ATOM 684 C C . GLU A 1 87 ? 8.828 -0.904 10.678 1.00 97.88 87 GLU A C 1
ATOM 686 O O . GLU A 1 87 ? 9.099 -0.991 11.874 1.00 97.88 87 GLU A O 1
ATOM 691 N N . GLU A 1 88 ? 7.935 -0.025 10.214 1.00 97.69 88 GLU A N 1
ATOM 692 C CA . GLU A 1 88 ? 7.346 1.027 11.051 1.00 97.69 88 GLU A CA 1
ATOM 693 C C . GLU A 1 88 ? 5.833 0.858 11.223 1.00 97.69 88 GLU A C 1
ATOM 695 O O . GLU A 1 88 ? 5.343 0.757 12.352 1.00 97.69 88 GLU A O 1
ATOM 700 N N . VAL A 1 89 ? 5.077 0.784 10.122 1.00 96.94 89 VAL A N 1
ATOM 701 C CA . VAL A 1 89 ? 3.602 0.818 10.177 1.00 96.94 89 VAL A CA 1
ATOM 702 C C . VAL A 1 89 ? 3.024 -0.469 10.757 1.00 96.94 89 VAL A C 1
ATOM 704 O O . VAL A 1 89 ? 2.298 -0.424 11.748 1.00 96.94 89 VAL A O 1
ATOM 707 N N . LEU A 1 90 ? 3.324 -1.622 10.152 1.00 96.69 90 LEU A N 1
ATOM 708 C CA . LEU A 1 90 ? 2.729 -2.898 10.556 1.00 96.69 90 LEU A CA 1
ATOM 709 C C . LEU A 1 90 ? 3.124 -3.311 11.984 1.00 96.69 90 LEU A C 1
ATOM 711 O O . LEU A 1 90 ? 2.224 -3.705 12.722 1.00 96.69 90 LEU A O 1
ATOM 715 N N . PRO A 1 91 ? 4.397 -3.196 12.422 1.00 97.81 91 PRO A N 1
ATOM 716 C CA . PRO A 1 91 ? 4.780 -3.499 13.803 1.00 97.81 91 PRO A CA 1
ATOM 717 C C . PRO A 1 91 ? 4.063 -2.639 14.843 1.00 97.81 91 PRO A C 1
ATOM 719 O O . PRO A 1 91 ? 3.757 -3.132 15.922 1.00 97.81 91 PRO A O 1
ATOM 722 N N . SER A 1 92 ? 3.777 -1.378 14.516 1.00 96.25 92 SER A N 1
ATOM 723 C CA . SER A 1 92 ? 3.085 -0.452 15.422 1.00 96.25 92 SER A CA 1
ATOM 724 C C . SER A 1 92 ? 1.565 -0.632 15.422 1.00 96.25 92 SER A C 1
ATOM 726 O O . SER A 1 92 ? 0.889 -0.161 16.333 1.00 96.25 92 SER A O 1
ATOM 728 N N . ALA A 1 93 ? 1.020 -1.267 14.383 1.00 92.25 93 ALA A N 1
ATOM 729 C CA . ALA A 1 93 ? -0.410 -1.499 14.212 1.00 92.25 93 ALA A CA 1
ATOM 730 C C . ALA A 1 93 ? -0.896 -2.835 14.808 1.00 92.25 93 ALA A C 1
ATOM 732 O O . ALA A 1 93 ? -2.110 -3.048 14.874 1.00 92.25 93 ALA A O 1
ATOM 733 N N . MET A 1 94 ? 0.032 -3.727 15.182 1.00 74.94 94 MET A N 1
ATOM 734 C CA . MET A 1 94 ? -0.226 -5.044 15.784 1.00 74.94 94 MET A CA 1
ATOM 735 C C . MET A 1 94 ? -0.350 -4.996 17.308 1.00 74.94 94 MET A C 1
ATOM 737 O O . MET A 1 94 ? 0.339 -4.175 17.948 1.00 74.94 94 MET A O 1
#

Sequence (94 aa):
RGTAVPILLLLLLGTAPARAQPSCLHFPELLPTKLKELRLKFEEIKDYFQSKDDDLSIQLLSSDLLEEIKGRLGCRSVSEMMGFYMEEVLPSAM

Radius of gyration: 20.43 Å; chains: 1; bounding box: 55×37×46 Å

InterPro domains:
  IPR000098 Interleukin-10 [PR01294] (34-50)
  IPR000098 Interleukin-10 [PR01294] (70-86)
  IPR009079 Four-helical cytokine-like, core [G3DSA:1.20.1250.10] (14-94)
  IPR009079 Four-helical cytokine-like, core [SSF47266] (21-93)
  IPR020443 Interleukin-10/19/20/24/26 [PF00726] (11-93)
  IPR020443 Interleukin-10/19/20/24/26 [PTHR48482] (7-93)

Organism: NCBI:txid670356